Protein AF-A0A2R6K0U3-F1 (afdb_monomer)

Structure (mmCIF, N/CA/C/O backbone):
data_AF-A0A2R6K0U3-F1
#
_entry.id   AF-A0A2R6K0U3-F1
#
loop_
_atom_site.group_PDB
_atom_site.id
_atom_site.type_symbol
_atom_site.label_atom_id
_atom_site.label_alt_id
_atom_site.label_comp_id
_atom_site.label_asym_id
_atom_site.label_entity_id
_atom_site.label_seq_id
_atom_site.pdbx_PDB_ins_code
_atom_site.Cartn_x
_atom_site.Cartn_y
_atom_site.Cartn_z
_atom_site.occupancy
_atom_site.B_iso_or_equiv
_atom_site.auth_seq_id
_atom_site.auth_comp_id
_atom_site.auth_asym_id
_atom_site.auth_atom_id
_atom_site.pdbx_PDB_model_num
ATOM 1 N N . MET A 1 1 ? 7.214 8.788 9.831 1.00 57.28 1 MET A N 1
ATOM 2 C CA . MET A 1 1 ? 5.990 8.395 10.564 1.00 57.28 1 MET A CA 1
ATOM 3 C C . MET A 1 1 ? 6.392 7.365 11.604 1.00 57.28 1 MET A C 1
ATOM 5 O O . MET A 1 1 ? 7.061 6.412 11.236 1.00 57.28 1 MET A O 1
ATOM 9 N N . THR A 1 2 ? 6.115 7.589 12.887 1.00 62.62 2 THR A N 1
ATOM 10 C CA . THR A 1 2 ? 6.465 6.610 13.936 1.00 62.62 2 THR A CA 1
ATOM 11 C C . THR A 1 2 ? 5.265 5.708 14.212 1.00 62.62 2 THR A C 1
ATOM 13 O O . THR A 1 2 ? 4.135 6.161 14.034 1.00 62.62 2 THR A O 1
ATOM 16 N N . GLU A 1 3 ? 5.468 4.468 14.675 1.00 64.06 3 GLU A N 1
ATOM 17 C CA . GLU A 1 3 ? 4.351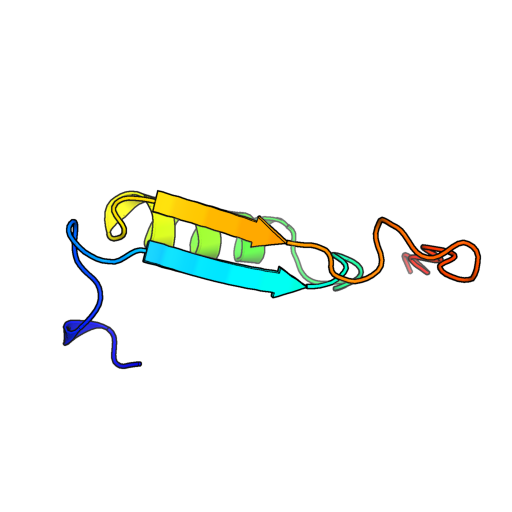 3.554 14.996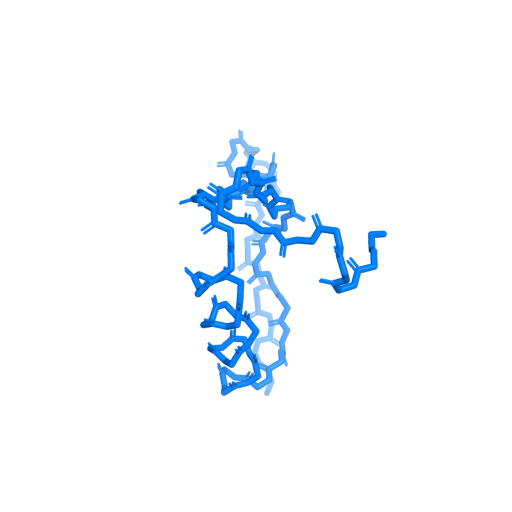 1.00 64.06 3 GLU A CA 1
ATOM 18 C C . GLU A 1 3 ? 3.346 4.160 15.988 1.00 64.06 3 GLU A C 1
ATOM 20 O O . GLU A 1 3 ? 2.159 3.859 15.936 1.00 64.06 3 GLU A O 1
ATOM 25 N N . ARG A 1 4 ? 3.809 5.067 16.858 1.00 71.94 4 ARG A N 1
ATOM 26 C CA . ARG A 1 4 ? 2.984 5.780 17.843 1.00 71.94 4 ARG A CA 1
ATOM 27 C C . ARG A 1 4 ? 2.014 6.801 17.244 1.00 71.94 4 ARG A C 1
ATOM 29 O O . ARG A 1 4 ? 1.163 7.301 17.969 1.00 71.94 4 ARG A O 1
ATOM 36 N N . THR A 1 5 ? 2.178 7.163 15.974 1.00 84.81 5 THR A N 1
ATOM 37 C CA . THR A 1 5 ? 1.363 8.185 15.295 1.00 84.81 5 THR A CA 1
ATOM 38 C C . THR A 1 5 ? 0.277 7.565 14.414 1.00 84.81 5 THR A C 1
ATOM 40 O O . THR A 1 5 ? -0.572 8.292 13.918 1.00 84.81 5 THR A O 1
ATOM 43 N N . LEU A 1 6 ? 0.305 6.244 14.193 1.00 91.69 6 LEU A N 1
ATOM 44 C CA . LEU A 1 6 ? -0.664 5.564 13.339 1.00 91.69 6 LEU A CA 1
ATOM 45 C C . LEU A 1 6 ? -1.834 5.034 14.174 1.00 91.69 6 LEU A C 1
ATOM 47 O O . LEU A 1 6 ? -1.661 4.140 15.003 1.00 91.69 6 LEU A O 1
ATOM 51 N N . ASP A 1 7 ? -3.024 5.563 13.927 1.00 93.69 7 ASP A N 1
ATOM 52 C CA . ASP A 1 7 ? -4.247 5.216 14.649 1.00 93.69 7 ASP A CA 1
ATOM 53 C C . ASP A 1 7 ? -5.486 5.226 13.738 1.00 93.69 7 ASP A C 1
ATOM 55 O O . ASP A 1 7 ? -5.396 5.482 12.533 1.00 93.69 7 ASP A O 1
ATOM 59 N N . ARG A 1 8 ? -6.666 4.972 14.323 1.00 95.12 8 ARG A N 1
ATOM 60 C CA . ARG A 1 8 ? -7.945 4.890 13.595 1.00 95.12 8 ARG A CA 1
ATOM 61 C C . ARG A 1 8 ? -8.482 6.237 13.098 1.00 95.12 8 ARG A C 1
ATOM 63 O O . ARG A 1 8 ? -9.646 6.327 12.737 1.00 95.12 8 ARG A O 1
ATOM 70 N N . ARG A 1 9 ? -7.682 7.300 13.126 1.00 95.25 9 ARG A N 1
ATOM 71 C CA . ARG A 1 9 ? -7.958 8.578 12.451 1.00 95.25 9 ARG A CA 1
ATOM 72 C C . ARG A 1 9 ? -6.994 8.815 11.290 1.00 95.25 9 ARG A C 1
ATOM 74 O O . ARG A 1 9 ? -7.104 9.818 10.592 1.00 95.25 9 ARG A O 1
ATOM 81 N N . SER A 1 10 ? -6.035 7.913 11.099 1.00 95.00 10 SER A N 1
ATOM 82 C CA . SER A 1 10 ? -5.008 8.013 10.074 1.00 95.00 10 SER A CA 1
ATOM 83 C C . SER A 1 10 ? -5.507 7.452 8.745 1.00 95.00 10 SER A C 1
ATOM 85 O O . SER A 1 10 ? -6.068 6.355 8.694 1.00 95.00 10 SER A O 1
ATOM 87 N N . VAL A 1 11 ? -5.220 8.176 7.664 1.00 96.44 11 VAL A N 1
ATOM 88 C CA . VAL A 1 11 ? -5.323 7.675 6.290 1.00 96.44 11 VAL A CA 1
ATOM 89 C C . VAL A 1 11 ? -3.919 7.339 5.805 1.00 96.44 11 VAL A C 1
ATOM 91 O O . VAL A 1 11 ? -3.014 8.168 5.889 1.00 96.44 11 VAL A O 1
ATOM 94 N N . VAL A 1 12 ? -3.734 6.120 5.305 1.00 96.19 12 VAL A N 1
ATOM 95 C CA . VAL A 1 12 ? -2.473 5.669 4.713 1.00 96.19 12 VAL A CA 1
ATOM 96 C C . VAL A 1 12 ? -2.630 5.645 3.204 1.00 96.19 12 VAL A C 1
ATOM 98 O O . VAL A 1 12 ? -3.511 4.969 2.680 1.00 96.19 12 VAL A O 1
ATOM 101 N N . ILE A 1 13 ? -1.757 6.361 2.505 1.00 96.12 13 ILE A N 1
ATOM 102 C CA . ILE A 1 13 ? -1.671 6.313 1.049 1.00 96.12 13 ILE A CA 1
ATOM 103 C C . ILE A 1 13 ? -0.380 5.577 0.694 1.00 96.12 13 ILE A C 1
ATOM 105 O O . ILE A 1 13 ? 0.710 6.016 1.057 1.00 96.12 13 ILE A O 1
ATOM 109 N N . VAL A 1 14 ? -0.516 4.448 0.007 1.00 94.00 14 VAL A N 1
ATOM 110 C CA . VAL A 1 14 ? 0.589 3.681 -0.568 1.00 94.00 14 VAL A CA 1
ATOM 111 C C . VAL A 1 14 ? 0.722 4.103 -2.024 1.00 94.00 14 VAL A C 1
ATOM 113 O O . VAL A 1 14 ? -0.199 3.894 -2.809 1.00 94.00 14 VAL A O 1
ATOM 116 N N . ILE A 1 15 ? 1.851 4.713 -2.374 1.00 93.56 15 ILE A N 1
ATOM 117 C CA . ILE A 1 15 ? 2.196 5.046 -3.758 1.00 93.56 15 ILE 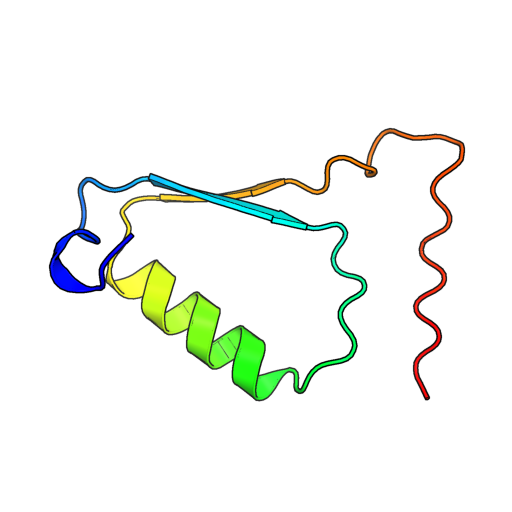A CA 1
ATOM 118 C C . ILE A 1 15 ? 3.215 4.011 -4.232 1.00 93.56 15 ILE A C 1
ATOM 120 O O . ILE A 1 15 ? 4.364 4.050 -3.800 1.00 93.56 15 ILE A O 1
ATOM 124 N N . SER A 1 16 ? 2.783 3.064 -5.060 1.00 90.94 16 SER A N 1
ATOM 125 C CA . SER A 1 16 ? 3.632 1.992 -5.599 1.00 90.94 16 SER A CA 1
ATOM 126 C C . SER A 1 16 ? 3.021 1.437 -6.885 1.00 90.94 16 SER A C 1
ATOM 128 O O . SER A 1 16 ? 1.795 1.360 -7.011 1.00 90.94 16 SER A O 1
ATOM 130 N N . ASP A 1 17 ? 3.876 1.048 -7.830 1.00 88.75 17 ASP A N 1
ATOM 131 C CA . ASP A 1 17 ? 3.502 0.412 -9.095 1.00 88.75 17 ASP A CA 1
ATOM 132 C C . ASP A 1 17 ? 3.247 -1.105 -8.973 1.00 88.75 17 ASP A C 1
ATOM 134 O O . ASP A 1 17 ? 2.691 -1.713 -9.893 1.00 88.75 17 ASP A O 1
ATOM 138 N N . GLY A 1 18 ? 3.553 -1.684 -7.806 1.00 86.94 18 GLY A N 1
ATOM 139 C CA . GLY A 1 18 ? 3.274 -3.069 -7.442 1.00 86.94 18 GLY A CA 1
ATOM 140 C C . GLY A 1 18 ? 4.228 -4.095 -8.051 1.00 86.94 18 GLY A C 1
ATOM 141 O O . GLY A 1 18 ? 3.884 -5.277 -8.082 1.00 86.94 18 GLY A O 1
ATOM 142 N N . LEU A 1 19 ? 5.388 -3.676 -8.568 1.00 87.25 19 LEU A N 1
ATOM 143 C CA . LEU A 1 19 ? 6.371 -4.576 -9.186 1.00 87.25 19 LEU A CA 1
ATOM 144 C C . LEU A 1 19 ? 7.384 -5.166 -8.189 1.00 87.25 19 LEU A C 1
ATOM 146 O O . LEU A 1 19 ? 8.318 -5.859 -8.598 1.00 87.25 19 LEU A O 1
ATOM 150 N N . GLU A 1 20 ? 7.241 -4.906 -6.888 1.00 85.44 20 GLU A N 1
ATOM 151 C CA . GLU A 1 20 ? 8.179 -5.376 -5.870 1.00 85.44 20 GLU A CA 1
ATOM 152 C C . GLU A 1 20 ? 8.186 -6.914 -5.750 1.00 85.44 20 GLU A C 1
ATOM 154 O O . GLU A 1 20 ? 7.189 -7.542 -5.400 1.00 85.44 20 GLU A O 1
ATOM 159 N N . MET A 1 21 ? 9.352 -7.533 -5.969 1.00 82.62 21 MET A N 1
ATOM 160 C CA . MET A 1 21 ? 9.542 -8.998 -5.996 1.00 82.62 21 MET A CA 1
ATOM 161 C C . MET A 1 21 ? 9.795 -9.629 -4.615 1.00 82.62 21 MET A C 1
ATOM 163 O O . MET A 1 21 ? 10.648 -10.4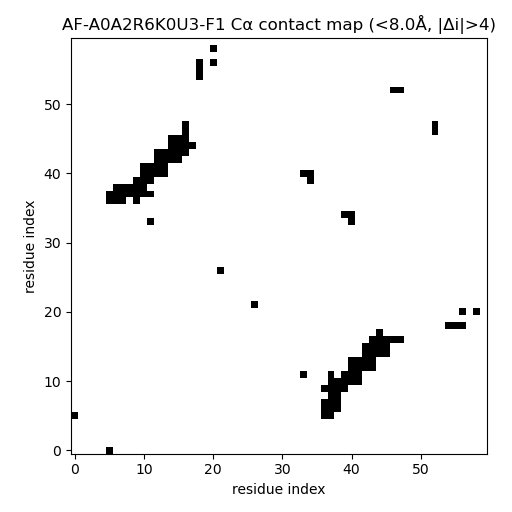99 -4.462 1.00 82.62 21 MET A O 1
ATOM 167 N N . GLY A 1 22 ? 9.096 -9.158 -3.584 1.00 85.25 22 GLY A N 1
ATOM 168 C CA . GLY A 1 22 ? 9.229 -9.678 -2.219 1.00 85.25 22 GLY A CA 1
ATOM 169 C C . GLY A 1 22 ? 8.348 -10.896 -1.928 1.00 85.25 22 GLY A C 1
ATOM 170 O O . GLY A 1 22 ? 7.449 -11.252 -2.690 1.00 85.25 22 GLY A O 1
ATOM 171 N N . GLU A 1 23 ? 8.552 -11.503 -0.758 1.00 91.38 23 GLU A N 1
ATOM 172 C CA . GLU A 1 23 ? 7.695 -12.585 -0.278 1.00 91.38 23 GLU A CA 1
ATOM 173 C C . GLU A 1 23 ? 6.262 -12.084 -0.036 1.00 91.38 23 GLU A C 1
ATOM 175 O O . GLU A 1 23 ? 6.011 -11.178 0.766 1.00 91.38 23 GLU A O 1
ATOM 180 N N . VAL A 1 24 ? 5.272 -12.740 -0.652 1.00 91.12 24 VAL A N 1
ATOM 181 C CA . VAL A 1 24 ? 3.843 -12.392 -0.497 1.00 91.12 24 VAL A CA 1
ATOM 182 C C . VAL A 1 24 ? 3.410 -12.403 0.976 1.00 91.12 24 VAL A C 1
ATOM 184 O O . VAL A 1 24 ? 2.517 -11.654 1.386 1.00 91.12 24 VAL A O 1
ATOM 187 N N . ALA A 1 25 ? 4.038 -13.248 1.797 1.00 94.31 25 ALA A N 1
ATOM 188 C CA . ALA A 1 25 ? 3.781 -13.321 3.230 1.00 94.31 25 ALA A CA 1
ATOM 189 C C . ALA A 1 25 ? 4.139 -12.015 3.964 1.00 94.31 25 ALA A C 1
ATOM 191 O O . ALA A 1 25 ? 3.404 -11.596 4.864 1.00 94.31 25 ALA A O 1
ATOM 192 N N . GLU A 1 26 ? 5.221 -11.345 3.566 1.00 94.06 26 GLU A N 1
ATOM 193 C CA . GLU A 1 26 ? 5.651 -10.083 4.167 1.00 94.06 26 GLU A CA 1
ATOM 194 C C . GLU A 1 26 ? 4.681 -8.956 3.824 1.00 94.06 26 GLU A C 1
ATOM 196 O O . GLU A 1 26 ? 4.227 -8.243 4.726 1.00 94.06 26 GLU A O 1
ATOM 201 N N . LEU A 1 27 ? 4.261 -8.874 2.557 1.00 92.94 27 LEU A N 1
ATOM 202 C CA . LEU A 1 27 ? 3.247 -7.917 2.117 1.00 92.94 27 LEU A CA 1
ATOM 203 C C . LEU A 1 27 ? 1.936 -8.113 2.885 1.00 92.94 27 LEU A C 1
ATOM 205 O O . LEU A 1 27 ? 1.393 -7.165 3.456 1.00 92.94 27 LEU A O 1
ATOM 209 N N . LYS A 1 28 ? 1.447 -9.356 2.981 1.00 95.25 28 LYS A N 1
ATOM 210 C CA . LYS A 1 28 ? 0.234 -9.679 3.749 1.00 95.25 28 LYS A CA 1
ATOM 211 C C . LYS A 1 28 ? 0.356 -9.259 5.210 1.00 95.25 28 LYS A C 1
ATOM 213 O O . LYS A 1 28 ? -0.591 -8.694 5.766 1.00 95.25 28 LYS A O 1
ATOM 218 N N . ARG A 1 29 ? 1.506 -9.512 5.842 1.00 96.81 29 ARG A N 1
ATOM 219 C CA . ARG A 1 29 ? 1.763 -9.131 7.237 1.00 96.81 29 ARG A CA 1
ATOM 220 C C . ARG A 1 29 ? 1.751 -7.611 7.412 1.00 96.81 29 ARG A C 1
ATOM 222 O O . ARG A 1 29 ? 1.100 -7.132 8.343 1.00 96.81 29 ARG A O 1
ATOM 229 N N . GLY A 1 30 ? 2.419 -6.874 6.525 1.00 94.69 30 GLY A N 1
ATOM 230 C CA . GLY A 1 30 ? 2.463 -5.410 6.530 1.00 94.69 30 GLY A CA 1
ATOM 231 C C . GLY A 1 30 ? 1.082 -4.786 6.326 1.00 94.69 30 GLY A C 1
ATOM 232 O O . GLY A 1 30 ? 0.623 -4.011 7.165 1.00 94.69 30 GLY A O 1
ATOM 233 N N . MET A 1 31 ? 0.361 -5.211 5.286 1.00 95.50 31 MET A N 1
ATOM 234 C CA . MET A 1 31 ? -0.993 -4.724 4.997 1.00 95.50 31 MET A CA 1
ATOM 235 C C . MET A 1 31 ? -1.971 -5.036 6.131 1.00 95.50 31 MET A C 1
ATOM 237 O O . MET A 1 31 ? -2.750 -4.174 6.531 1.00 95.50 31 MET A O 1
ATOM 241 N N . SER A 1 32 ? -1.884 -6.226 6.733 1.00 96.62 32 SER A N 1
ATOM 242 C CA . SER A 1 32 ? -2.699 -6.574 7.906 1.00 96.62 32 SER A CA 1
ATOM 243 C C . SER A 1 32 ? -2.364 -5.715 9.128 1.00 96.62 32 SER A C 1
ATOM 245 O O . SER A 1 32 ? -3.242 -5.394 9.927 1.00 96.62 32 SER A O 1
ATOM 247 N N . TRP A 1 33 ? -1.091 -5.355 9.319 1.00 95.50 33 TRP A N 1
ATOM 248 C CA . TRP A 1 33 ? -0.672 -4.467 10.405 1.00 95.50 33 TRP A CA 1
ATOM 249 C C . TRP A 1 33 ? -1.223 -3.049 10.221 1.00 95.50 33 TRP A C 1
A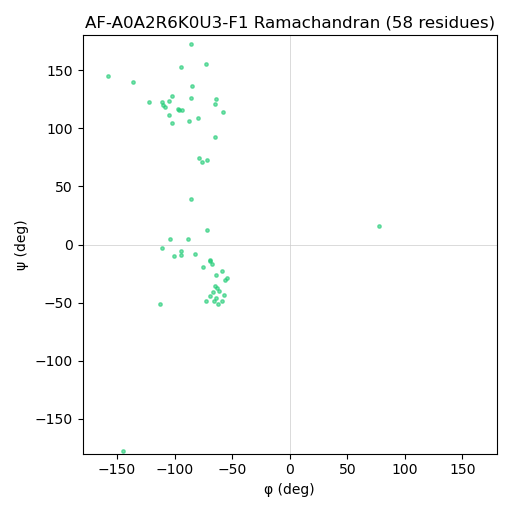TOM 251 O O . TRP A 1 33 ? -1.698 -2.477 11.208 1.00 95.50 33 TRP A O 1
ATOM 261 N N . LEU A 1 34 ? -1.219 -2.538 8.983 1.00 95.19 34 LEU A N 1
ATOM 262 C CA . LEU A 1 34 ? -1.797 -1.243 8.617 1.00 95.19 34 LEU A CA 1
ATOM 263 C C . LEU A 1 34 ? -3.319 -1.249 8.782 1.00 95.19 34 LEU A C 1
ATOM 265 O O . LEU A 1 34 ? -3.854 -0.363 9.440 1.00 95.19 34 LEU A O 1
ATOM 269 N N . ALA A 1 35 ? -4.011 -2.269 8.265 1.00 95.12 35 ALA A N 1
ATOM 270 C CA . ALA A 1 35 ? -5.476 -2.341 8.269 1.00 95.12 35 ALA A CA 1
ATOM 271 C C . ALA A 1 35 ? -6.070 -2.416 9.683 1.00 95.12 35 ALA A C 1
ATOM 273 O O . ALA A 1 35 ? -7.197 -1.994 9.922 1.00 95.12 3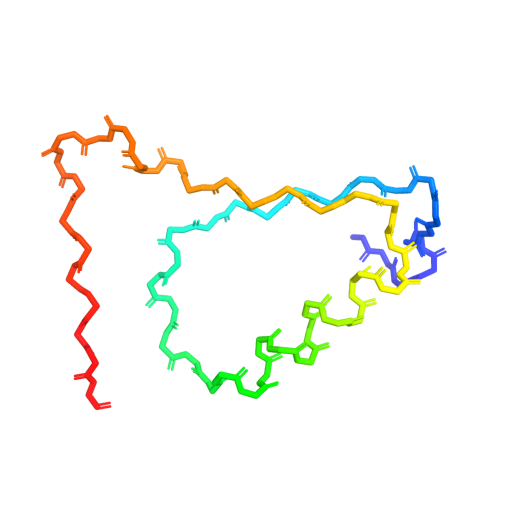5 ALA A O 1
ATOM 274 N N . ARG A 1 36 ? -5.307 -2.938 10.650 1.00 95.56 36 ARG A N 1
ATOM 275 C CA . ARG A 1 36 ? -5.708 -2.942 12.065 1.00 95.56 36 ARG A CA 1
ATOM 276 C C . ARG A 1 36 ? -5.581 -1.577 12.743 1.00 95.56 36 ARG A C 1
ATOM 278 O O . ARG A 1 36 ? -6.150 -1.402 13.819 1.00 95.56 36 ARG A O 1
ATOM 285 N N . ARG A 1 37 ? -4.797 -0.658 12.177 1.00 95.31 37 ARG A N 1
ATOM 286 C CA . ARG A 1 37 ? -4.419 0.608 12.815 1.00 95.31 37 ARG A CA 1
ATOM 287 C C . ARG A 1 37 ? -5.015 1.812 12.116 1.00 95.31 37 ARG A C 1
ATOM 289 O O . ARG A 1 37 ? -5.617 2.611 12.810 1.00 95.31 37 ARG A O 1
ATOM 296 N N . ALA A 1 38 ? -4.862 1.923 10.802 1.00 96.56 38 ALA A N 1
ATOM 297 C CA . ALA A 1 38 ? -5.402 3.021 10.015 1.00 96.56 38 ALA A CA 1
ATOM 298 C C . ALA A 1 38 ? -6.925 2.905 9.862 1.00 96.56 38 ALA A C 1
ATOM 300 O O . ALA A 1 38 ? -7.486 1.810 9.925 1.00 96.56 38 ALA A O 1
ATOM 301 N N . ASP A 1 39 ? -7.581 4.039 9.638 1.00 97.00 39 ASP A N 1
ATOM 302 C CA . ASP A 1 39 ? -8.990 4.060 9.248 1.00 97.00 39 ASP A CA 1
ATOM 303 C C . ASP A 1 39 ? -9.165 3.587 7.803 1.00 97.00 39 ASP A C 1
ATOM 305 O O . ASP A 1 39 ? -9.964 2.702 7.510 1.00 97.00 39 ASP A O 1
ATOM 309 N N . THR A 1 40 ? -8.346 4.149 6.915 1.00 97.31 40 THR A N 1
ATOM 310 C CA . THR A 1 40 ? -8.420 3.923 5.476 1.00 97.31 40 THR A CA 1
ATOM 311 C C . THR A 1 40 ? -7.022 3.705 4.911 1.00 97.31 40 THR A C 1
ATOM 313 O O . THR A 1 40 ? -6.068 4.393 5.288 1.00 97.31 40 THR A O 1
ATOM 316 N N . ILE A 1 41 ? -6.909 2.757 3.980 1.00 97.06 41 ILE A N 1
ATOM 317 C CA . ILE A 1 41 ? -5.699 2.520 3.193 1.00 97.06 41 ILE A CA 1
ATOM 318 C C . ILE A 1 41 ? -6.061 2.658 1.720 1.00 97.06 41 ILE A C 1
ATOM 320 O O . ILE A 1 41 ? -6.925 1.935 1.227 1.00 97.06 41 ILE A O 1
ATOM 324 N N . LEU A 1 42 ? -5.383 3.565 1.026 1.00 95.81 42 LEU A N 1
ATOM 325 C CA . LEU A 1 42 ? -5.506 3.752 -0.412 1.00 95.81 42 LEU A CA 1
ATOM 326 C C . LEU A 1 42 ? -4.207 3.313 -1.083 1.00 95.81 42 LEU A C 1
ATOM 328 O O . LEU A 1 42 ? -3.145 3.845 -0.769 1.00 95.81 42 LEU A O 1
ATOM 332 N N . TRP A 1 43 ? -4.291 2.365 -2.015 1.00 93.62 43 TRP A N 1
ATOM 333 C CA . TRP A 1 43 ? -3.173 2.024 -2.890 1.00 93.62 43 TRP A CA 1
ATOM 334 C C . TRP A 1 43 ? -3.349 2.752 -4.216 1.00 93.62 43 TRP A C 1
ATOM 336 O O . TRP A 1 43 ? -4.301 2.495 -4.951 1.00 93.62 43 TRP A O 1
ATOM 346 N N . CYS A 1 44 ? -2.424 3.647 -4.531 1.00 92.56 44 CYS A N 1
ATOM 347 C CA . CYS A 1 44 ? -2.370 4.310 -5.821 1.00 92.56 44 CYS A CA 1
ATOM 348 C C . CYS A 1 44 ? -1.157 3.804 -6.589 1.00 92.56 44 CYS A C 1
ATOM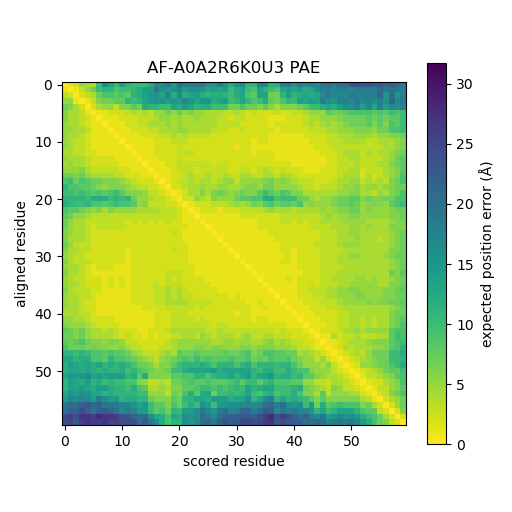 350 O O . CYS A 1 44 ? -0.021 4.000 -6.159 1.00 92.56 44 CYS A O 1
ATOM 352 N N . ASN A 1 45 ? -1.409 3.209 -7.752 1.00 91.50 45 ASN A N 1
ATOM 353 C CA . ASN A 1 45 ? -0.377 3.024 -8.759 1.00 91.50 45 ASN A CA 1
ATOM 354 C C . ASN A 1 45 ? -0.330 4.290 -9.637 1.00 91.50 45 ASN A C 1
ATOM 356 O O . ASN A 1 45 ? -1.241 4.486 -10.446 1.00 91.50 45 ASN A O 1
ATOM 360 N N . PRO A 1 46 ? 0.689 5.162 -9.494 1.00 88.06 46 PRO A N 1
ATOM 361 C CA . PRO A 1 46 ? 0.775 6.408 -10.259 1.00 88.06 46 PRO A CA 1
ATOM 362 C C . PRO A 1 46 ? 1.003 6.173 -11.760 1.00 88.06 46 PRO A C 1
ATOM 364 O O . PRO A 1 46 ? 0.763 7.073 -12.560 1.00 88.06 46 PRO A O 1
ATOM 367 N N . LEU A 1 47 ? 1.433 4.970 -12.146 1.00 88.12 47 LEU A N 1
ATOM 368 C CA . LEU A 1 47 ? 1.714 4.586 -13.526 1.00 88.12 47 LEU A CA 1
ATOM 369 C C . LEU A 1 47 ? 0.521 3.906 -14.212 1.00 88.12 47 LEU A C 1
ATOM 371 O O . LEU A 1 47 ? 0.567 3.689 -15.417 1.00 88.12 47 LEU A O 1
ATOM 375 N N . ALA A 1 48 ? -0.571 3.629 -13.489 1.00 80.94 48 ALA A N 1
ATOM 376 C CA . ALA A 1 48 ? -1.727 2.890 -14.012 1.00 80.94 48 ALA A CA 1
ATOM 377 C C . ALA A 1 48 ? -2.398 3.534 -15.241 1.00 80.94 48 ALA A C 1
ATOM 379 O O . ALA A 1 48 ? -3.066 2.839 -16.000 1.00 80.94 48 ALA A O 1
ATOM 380 N N . ASN A 1 49 ? -2.218 4.844 -15.440 1.00 82.31 49 ASN A N 1
ATOM 381 C CA . ASN A 1 49 ? -2.778 5.589 -16.572 1.00 82.31 49 ASN A CA 1
ATOM 382 C C . ASN A 1 49 ? -1.740 5.929 -17.656 1.00 82.31 49 ASN A C 1
ATOM 384 O O . ASN A 1 49 ? -2.055 6.673 -18.583 1.00 82.31 49 ASN A O 1
ATOM 388 N N . SER A 1 50 ? -0.499 5.452 -17.535 1.00 84.38 50 SER A N 1
ATOM 389 C CA . SER A 1 50 ? 0.536 5.707 -18.535 1.00 84.38 50 SER A CA 1
ATOM 390 C C . SER A 1 50 ? 0.468 4.672 -19.653 1.00 84.38 50 SER A C 1
ATOM 392 O O . SER A 1 50 ? 0.571 3.475 -19.398 1.00 84.38 50 SER A O 1
ATOM 394 N N . ASN A 1 51 ? 0.379 5.133 -20.901 1.00 80.81 51 ASN A N 1
ATOM 395 C CA . ASN A 1 51 ? 0.487 4.266 -22.082 1.00 80.81 51 ASN A CA 1
ATOM 396 C C . ASN A 1 51 ? 1.905 3.701 -22.281 1.00 80.81 51 ASN A C 1
ATOM 398 O O . ASN A 1 51 ? 2.095 2.803 -23.094 1.00 80.81 51 ASN A O 1
ATOM 402 N N . GLU A 1 52 ? 2.891 4.246 -21.568 1.00 82.81 52 GLU A N 1
ATOM 403 C CA . GLU A 1 52 ? 4.287 3.801 -21.596 1.00 82.81 52 GLU A CA 1
ATOM 404 C C . GLU A 1 52 ? 4.591 2.794 -20.480 1.00 82.81 52 GLU A C 1
ATOM 406 O O . GLU A 1 52 ? 5.674 2.213 -20.451 1.00 82.81 52 GLU A O 1
ATOM 411 N N . TYR A 1 53 ? 3.664 2.595 -19.535 1.00 81.25 53 TYR A N 1
ATOM 412 C CA . TYR A 1 53 ? 3.875 1.658 -18.444 1.00 81.25 53 TYR A CA 1
ATOM 413 C C . TYR A 1 53 ? 3.618 0.225 -18.905 1.00 81.25 53 TYR A C 1
ATOM 415 O O . TYR A 1 53 ? 2.477 -0.193 -19.101 1.00 81.25 53 TYR A O 1
ATOM 423 N N . GLU A 1 54 ? 4.697 -0.541 -19.028 1.00 80.56 54 GLU A N 1
ATOM 424 C CA 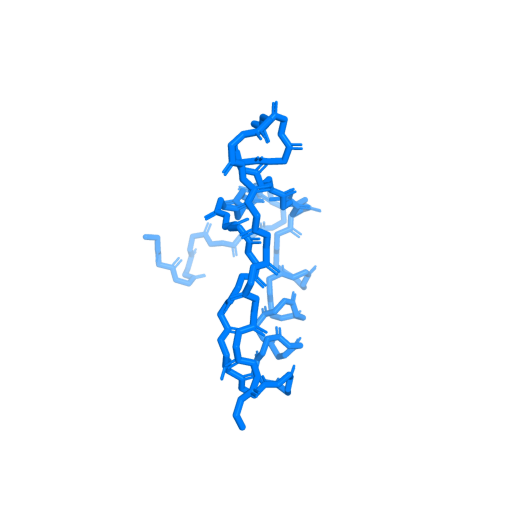. GLU A 1 54 ? 4.649 -1.982 -19.234 1.00 80.56 54 GLU A CA 1
ATOM 425 C C . GLU A 1 54 ? 5.022 -2.682 -17.915 1.00 80.56 54 GLU A C 1
ATOM 427 O O . GLU A 1 54 ? 6.171 -2.583 -17.472 1.00 80.56 54 GLU A O 1
ATOM 432 N N . PRO A 1 55 ? 4.081 -3.374 -17.243 1.00 73.56 55 PRO A N 1
ATOM 433 C CA . PRO A 1 55 ? 4.360 -4.078 -15.999 1.00 73.56 55 PRO A CA 1
ATOM 434 C C . PRO A 1 55 ? 5.120 -5.378 -16.291 1.00 73.56 55 PRO A C 1
ATOM 436 O O . PRO A 1 55 ? 4.597 -6.483 -16.153 1.00 73.56 55 PRO A O 1
ATOM 439 N N . THR A 1 56 ? 6.381 -5.265 -16.697 1.00 73.44 56 THR A N 1
ATOM 440 C CA . THR A 1 56 ? 7.304 -6.399 -16.788 1.00 73.44 56 THR A CA 1
ATOM 441 C C . THR A 1 56 ? 7.829 -6.738 -15.402 1.00 73.44 56 THR A C 1
ATOM 443 O O . THR A 1 56 ? 8.976 -6.472 -15.044 1.00 73.44 56 THR A O 1
ATOM 446 N N . ALA A 1 57 ? 6.963 -7.361 -14.610 1.00 67.81 57 ALA A N 1
ATOM 447 C CA . ALA A 1 57 ? 7.376 -8.112 -13.446 1.00 67.81 57 ALA A CA 1
ATOM 448 C C . ALA A 1 57 ? 8.219 -9.305 -13.929 1.00 67.81 57 ALA A C 1
ATOM 450 O O . ALA A 1 57 ? 7.684 -10.358 -14.273 1.00 67.81 57 ALA A O 1
ATOM 451 N N . ALA A 1 58 ? 9.543 -9.143 -13.994 1.00 62.56 58 ALA A N 1
ATOM 452 C CA . ALA A 1 58 ? 10.461 -10.248 -14.245 1.00 62.56 58 ALA A CA 1
ATOM 453 C C . ALA A 1 58 ? 10.521 -11.135 -12.992 1.00 62.56 58 ALA A C 1
ATOM 455 O O . ALA A 1 58 ? 11.489 -11.092 -12.235 1.00 62.56 58 ALA A O 1
ATOM 456 N N . ALA A 1 59 ? 9.451 -11.896 -12.748 1.00 56.12 59 ALA A N 1
ATOM 457 C CA . ALA A 1 59 ? 9.438 -12.947 -11.746 1.00 56.12 59 ALA A CA 1
ATOM 458 C C . ALA A 1 59 ? 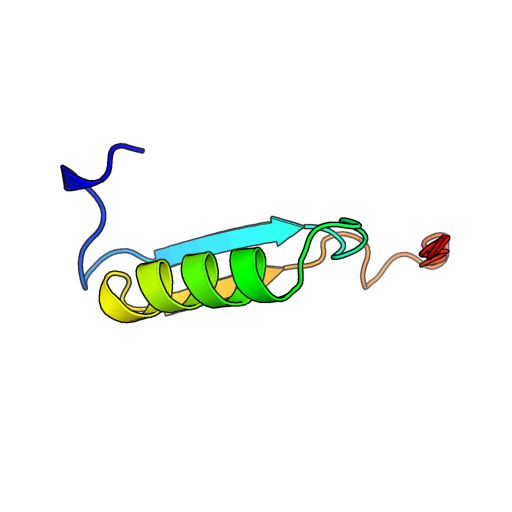10.566 -13.928 -12.097 1.00 56.12 59 ALA A C 1
ATOM 460 O O . ALA A 1 59 ? 10.553 -14.548 -13.164 1.00 56.12 59 ALA A O 1
ATOM 461 N N . ARG A 1 60 ? 11.577 -13.996 -11.234 1.00 55.88 60 ARG A N 1
ATOM 462 C CA . ARG A 1 60 ? 12.623 -15.016 -11.265 1.00 55.88 60 ARG A CA 1
ATOM 463 C C . ARG A 1 60 ? 12.393 -16.000 -10.138 1.00 55.88 60 ARG A C 1
ATOM 465 O O . ARG A 1 60 ? 11.995 -15.534 -9.050 1.00 55.88 60 ARG A O 1
#

Sequence (60 aa):
MTERTLDRRSVVIVISDGLEMGEVAELKRGMSWLARRADTILWCNPLANSNEYEPTAAAR

Foldseek 3Di:
DDPVPFAQDDEAEAEDLPLDQDDPVVVVVVVVVNVVGYNYYHYDDVCPPPPPDDSPSVHD

pLDDT: mean 86.91, std 11.42, range [55.88, 97.31]

Solvent-accessible surface area (backbone atoms only — not comparable to full-atom values): 3981 Å² total; per-residue (Å²): 138,57,81,91,73,59,32,72,85,32,74,46,76,46,81,49,80,77,66,76,90,68,61,68,67,57,54,52,52,51,53,53,56,45,65,78,28,31,62,43,78,46,80,41,45,87,51,77,84,43,94,83,62,72,90,76,64,79,83,124

Mean predicted aligned error: 5.68 Å

Nearest PDB structures (foldseek):
  2pcr-assembly1_D  TM=6.522E-01  e=6.569E+00  Aquifex aeolicus VF5

Secondary structure (DSSP, 8-state):
--GGG--TT-EEEEE--S---S-HHHHHHHHHHHHTT-SEEEEE-TTTT-TT--------

Radius of gyration: 13.96 Å; Cα contacts (8 Å, |Δi|>4): 58; chains: 1; bounding box: 22×24×40 Å